Protein AF-A0A0S8EMI9-F1 (afdb_monomer)

pLDDT: mean 93.93, std 3.17, range [84.69, 98.25]

Radius of gyration: 12.86 Å; Cα contacts (8 Å, |Δi|>4): 250; chains: 1; bounding box: 31×29×34 Å

Structure (mmCIF, N/CA/C/O backbone):
data_AF-A0A0S8EMI9-F1
#
_entry.id   AF-A0A0S8EMI9-F1
#
loop_
_atom_site.group_PDB
_atom_site.id
_atom_site.type_symbol
_atom_site.label_atom_id
_atom_site.label_alt_id
_atom_site.label_comp_id
_atom_site.label_asym_id
_atom_site.label_entity_id
_atom_site.label_seq_id
_atom_site.pdbx_PDB_ins_code
_atom_site.Cartn_x
_atom_site.Cartn_y
_atom_site.Cartn_z
_atom_site.occupancy
_atom_site.B_iso_or_equiv
_atom_site.auth_seq_id
_atom_site.auth_comp_id
_atom_site.auth_asym_id
_atom_site.auth_atom_id
_atom_site.pdbx_PDB_model_num
ATOM 1 N N . MET A 1 1 ? -4.219 -14.393 0.133 1.00 86.75 1 MET A N 1
ATOM 2 C CA . MET A 1 1 ? -3.971 -14.227 1.590 1.00 86.75 1 MET A CA 1
ATOM 3 C C . MET A 1 1 ? -4.797 -13.058 2.119 1.00 86.75 1 MET A C 1
ATOM 5 O O . MET A 1 1 ? -5.074 -12.161 1.331 1.00 86.75 1 MET A O 1
ATOM 9 N N . GLN A 1 2 ? -5.206 -13.070 3.396 1.00 92.19 2 GLN A N 1
ATOM 10 C CA . GLN A 1 2 ? -5.965 -11.978 4.027 1.00 92.19 2 GLN A CA 1
ATOM 11 C C . GLN A 1 2 ? -5.365 -11.581 5.387 1.00 92.19 2 GLN A C 1
ATOM 13 O O . GLN A 1 2 ? -5.157 -12.433 6.253 1.00 92.19 2 GLN A O 1
ATOM 18 N N . LEU A 1 3 ? -5.116 -10.286 5.562 1.00 93.06 3 LEU A N 1
ATOM 19 C CA . LEU A 1 3 ? -4.660 -9.635 6.786 1.00 93.06 3 LEU A CA 1
ATOM 20 C C . LEU A 1 3 ? -5.810 -8.803 7.371 1.00 93.06 3 LEU A C 1
ATOM 22 O O . LEU A 1 3 ? -6.534 -8.124 6.652 1.00 93.06 3 LEU A O 1
ATOM 26 N N . THR A 1 4 ? -5.948 -8.837 8.681 1.00 93.75 4 THR A N 1
ATOM 27 C CA . THR A 1 4 ? -6.956 -8.160 9.497 1.00 93.75 4 THR A CA 1
ATOM 28 C C . THR A 1 4 ? -6.283 -7.704 10.790 1.00 93.75 4 THR A C 1
ATOM 30 O O . THR A 1 4 ? -5.128 -8.052 11.061 1.00 93.75 4 THR A O 1
ATOM 33 N N . ARG A 1 5 ? -7.012 -6.974 11.635 1.00 90.25 5 ARG A N 1
ATOM 34 C CA . ARG A 1 5 ? -6.527 -6.560 12.959 1.00 90.25 5 ARG A CA 1
ATOM 35 C C . ARG A 1 5 ? -6.056 -7.735 13.831 1.00 90.25 5 ARG A C 1
ATOM 37 O O . ARG A 1 5 ? -5.070 -7.593 14.549 1.00 90.25 5 ARG A O 1
ATOM 44 N N . ASP A 1 6 ? -6.720 -8.885 13.738 1.00 92.56 6 ASP A N 1
ATOM 45 C CA . ASP A 1 6 ? -6.480 -10.041 14.614 1.00 92.56 6 ASP A CA 1
ATOM 46 C C . ASP A 1 6 ? -5.308 -10.927 14.166 1.00 92.56 6 ASP A C 1
ATOM 48 O O . ASP A 1 6 ? -4.873 -11.811 14.907 1.00 92.56 6 ASP A O 1
ATOM 52 N N . ASN A 1 7 ? -4.787 -10.717 12.952 1.00 93.75 7 ASN A N 1
ATOM 53 C CA . ASN A 1 7 ? -3.705 -11.529 12.396 1.00 93.75 7 ASN A CA 1
ATOM 54 C C . ASN A 1 7 ? -2.548 -10.709 11.799 1.00 93.75 7 ASN A C 1
ATOM 56 O O . ASN A 1 7 ? -1.851 -11.178 10.896 1.00 93.75 7 ASN A O 1
ATOM 60 N N . LEU A 1 8 ? -2.297 -9.512 12.339 1.00 91.62 8 LEU A N 1
ATOM 61 C CA . LEU A 1 8 ? -1.205 -8.625 11.913 1.00 91.62 8 LEU A CA 1
ATOM 62 C C . LEU A 1 8 ? 0.188 -9.277 11.949 1.00 91.62 8 LEU A C 1
ATOM 64 O O . LEU A 1 8 ? 1.079 -8.845 11.224 1.00 91.62 8 LEU A O 1
ATOM 68 N N . GLN A 1 9 ? 0.388 -10.345 12.724 1.00 93.00 9 GLN A N 1
ATOM 69 C CA . GLN A 1 9 ? 1.615 -11.146 12.705 1.00 93.00 9 GLN A CA 1
ATOM 70 C C . GLN A 1 9 ? 1.924 -11.789 11.340 1.00 93.00 9 GLN A C 1
ATOM 72 O O . GLN A 1 9 ? 3.048 -12.232 11.130 1.00 93.00 9 GLN A O 1
ATOM 77 N N . LEU A 1 10 ? 0.953 -11.853 10.420 1.00 93.31 10 LEU A N 1
ATOM 78 C CA . LEU A 1 10 ? 1.142 -12.332 9.046 1.00 93.31 10 LEU A CA 1
ATOM 79 C C . LEU A 1 10 ? 1.623 -11.231 8.088 1.00 93.31 10 LEU A C 1
ATOM 81 O O . LEU A 1 10 ? 1.896 -11.515 6.926 1.00 93.31 10 LEU A O 1
ATOM 85 N N . LEU A 1 11 ? 1.760 -9.986 8.559 1.00 91.62 11 LEU A N 1
ATOM 86 C CA . LEU A 1 11 ? 2.247 -8.869 7.750 1.00 91.62 11 LEU A CA 1
ATOM 87 C C . LEU A 1 11 ? 3.597 -9.159 7.066 1.00 91.62 11 LEU A C 1
ATOM 89 O O . LEU A 1 11 ? 3.696 -8.843 5.886 1.00 91.62 11 LEU A O 1
ATOM 93 N N . PRO A 1 12 ? 4.597 -9.806 7.704 1.00 93.12 12 PRO A N 1
ATOM 94 C CA . PRO A 1 12 ? 5.844 -10.149 7.019 1.00 93.12 12 PRO A CA 1
ATOM 95 C C . PRO A 1 12 ? 5.631 -11.033 5.784 1.00 93.12 12 PRO A C 1
ATOM 97 O O . PRO A 1 12 ? 6.228 -10.775 4.752 1.00 93.12 12 PRO A O 1
ATOM 100 N N . GLN A 1 13 ? 4.706 -11.997 5.843 1.00 93.50 13 GLN A N 1
ATOM 101 C CA . GLN A 1 13 ? 4.389 -12.856 4.694 1.00 93.50 13 GLN A CA 1
ATOM 102 C C . GLN A 1 13 ? 3.731 -12.056 3.564 1.00 93.50 13 GLN A C 1
ATOM 104 O O . GLN A 1 13 ? 3.955 -12.336 2.394 1.00 93.50 13 GLN A O 1
ATOM 109 N N . LEU A 1 14 ? 2.916 -11.049 3.904 1.00 92.88 14 LEU A N 1
ATOM 110 C CA . LEU A 1 14 ? 2.351 -10.123 2.919 1.00 92.88 14 LEU A CA 1
ATOM 111 C C . LEU A 1 14 ? 3.435 -9.283 2.261 1.00 92.88 14 LEU A C 1
ATOM 113 O O . LEU A 1 14 ? 3.381 -9.084 1.053 1.00 92.88 14 LEU A O 1
ATOM 117 N N . LEU A 1 15 ? 4.392 -8.800 3.053 1.00 93.12 15 LEU A N 1
ATOM 118 C CA . LEU A 1 15 ? 5.521 -8.029 2.555 1.00 93.12 15 LEU A CA 1
ATOM 119 C C . LEU A 1 15 ? 6.378 -8.860 1.612 1.00 93.12 15 LEU A C 1
ATOM 121 O O . LEU A 1 15 ? 6.650 -8.380 0.524 1.00 93.12 15 LEU A O 1
ATOM 125 N N . ASP A 1 16 ? 6.709 -10.102 1.962 1.00 93.62 16 ASP A N 1
ATOM 126 C CA . ASP A 1 16 ? 7.518 -10.987 1.114 1.00 93.62 16 ASP A CA 1
ATOM 127 C C . ASP A 1 16 ? 6.919 -11.178 -0.298 1.00 93.62 16 ASP A C 1
ATOM 129 O O . ASP A 1 16 ? 7.652 -11.356 -1.267 1.00 93.62 16 ASP A O 1
ATOM 133 N N . GLU A 1 17 ? 5.591 -11.105 -0.436 1.00 93.62 17 GLU A N 1
ATOM 134 C CA . GLU A 1 17 ? 4.887 -11.246 -1.721 1.00 93.62 17 GLU A CA 1
ATOM 135 C C . GLU A 1 17 ? 4.895 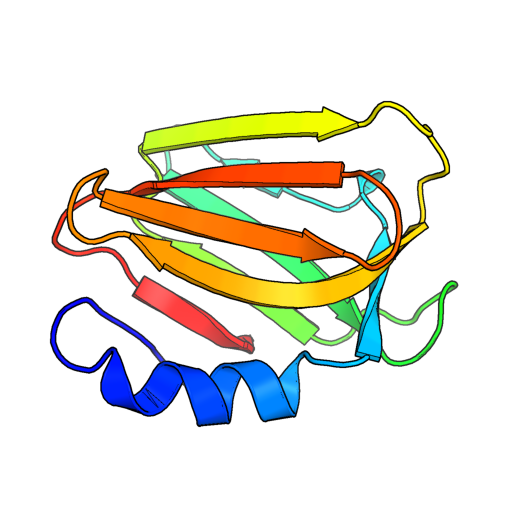-9.957 -2.568 1.00 93.62 17 GLU A C 1
ATOM 137 O O . GLU A 1 17 ? 4.846 -10.014 -3.802 1.00 93.62 17 GLU A O 1
ATOM 142 N N . ILE A 1 18 ? 4.926 -8.785 -1.921 1.00 94.38 18 ILE A N 1
ATOM 143 C CA . ILE A 1 18 ? 4.769 -7.477 -2.588 1.00 94.38 18 ILE A CA 1
ATOM 144 C C . ILE A 1 18 ? 6.042 -6.629 -2.607 1.00 94.38 18 ILE A C 1
ATOM 146 O O . ILE A 1 18 ? 6.082 -5.632 -3.326 1.00 94.38 18 ILE A O 1
ATOM 150 N N . HIS A 1 19 ? 7.054 -6.992 -1.820 1.00 93.88 19 HIS A N 1
ATOM 151 C CA . HIS A 1 19 ? 8.350 -6.322 -1.763 1.00 93.88 19 HIS A CA 1
ATOM 152 C C . HIS A 1 19 ? 9.034 -6.366 -3.135 1.00 93.88 19 HIS A C 1
ATOM 154 O O . HIS A 1 19 ? 8.876 -7.329 -3.887 1.00 93.88 19 HIS A O 1
ATOM 160 N N . ASP A 1 20 ? 9.729 -5.288 -3.497 1.00 94.31 20 ASP A N 1
ATOM 161 C CA . ASP A 1 20 ? 10.408 -5.111 -4.788 1.00 94.31 20 ASP A CA 1
ATOM 162 C C . ASP A 1 20 ? 9.492 -5.196 -6.032 1.00 94.31 20 ASP A C 1
ATOM 164 O O . ASP A 1 20 ? 9.959 -5.296 -7.173 1.00 94.31 20 ASP A O 1
ATOM 168 N N . ARG A 1 21 ? 8.166 -5.123 -5.849 1.00 96.00 21 ARG A N 1
ATOM 169 C CA . ARG A 1 21 ? 7.199 -5.061 -6.954 1.00 96.00 21 ARG A CA 1
ATOM 170 C C . ARG A 1 21 ? 6.882 -3.622 -7.341 1.00 96.00 21 ARG A C 1
ATOM 172 O O . ARG A 1 21 ? 6.884 -2.708 -6.521 1.00 96.00 21 ARG A O 1
ATOM 179 N N . TYR A 1 22 ? 6.542 -3.417 -8.607 1.00 96.56 22 TYR A N 1
ATOM 180 C CA . TYR A 1 22 ? 6.254 -2.104 -9.171 1.00 96.56 22 TYR A CA 1
ATOM 181 C C . TYR A 1 22 ? 4.760 -1.844 -9.325 1.00 96.56 22 TYR A C 1
ATOM 183 O O . TYR A 1 22 ? 4.008 -2.741 -9.704 1.00 96.56 22 TYR A O 1
ATOM 191 N N . PHE A 1 23 ? 4.349 -0.588 -9.149 1.00 96.38 23 PHE A N 1
ATOM 192 C CA . PHE A 1 23 ? 2.998 -0.120 -9.467 1.00 96.38 23 PHE A CA 1
ATOM 193 C C . PHE A 1 23 ? 3.002 1.196 -10.254 1.00 96.38 23 PHE A C 1
ATOM 195 O O . PHE A 1 23 ? 3.934 1.999 -10.169 1.00 96.38 23 PHE A O 1
ATOM 202 N N . ASP A 1 24 ? 1.923 1.427 -11.006 1.00 95.69 24 ASP A N 1
ATOM 203 C CA . ASP A 1 24 ? 1.601 2.715 -11.633 1.00 95.69 24 ASP A CA 1
ATOM 204 C C . ASP A 1 24 ? 0.597 3.453 -10.747 1.00 95.69 24 ASP A C 1
ATOM 206 O O . ASP A 1 24 ? -0.542 3.008 -10.585 1.00 95.69 24 ASP A O 1
ATOM 210 N N . LEU A 1 25 ? 1.003 4.597 -10.198 1.00 95.31 25 LEU A N 1
ATOM 211 C CA . LEU A 1 25 ? 0.168 5.421 -9.327 1.00 95.31 25 LEU A CA 1
ATOM 212 C C . LEU A 1 25 ? -1.149 5.832 -10.006 1.00 95.31 25 LEU A C 1
ATOM 214 O O . LEU A 1 25 ? -2.170 5.951 -9.338 1.00 95.31 25 LEU A O 1
ATOM 218 N N . GLN A 1 26 ? -1.168 5.979 -11.337 1.00 95.00 26 GLN A N 1
ATOM 219 C CA . GLN A 1 26 ? -2.390 6.319 -12.079 1.00 95.00 26 GLN A CA 1
ATOM 220 C C . GLN A 1 26 ? -3.410 5.176 -12.140 1.00 95.00 26 GLN A C 1
ATOM 222 O O . GLN A 1 26 ? -4.558 5.401 -12.516 1.00 95.00 26 GLN A O 1
ATOM 227 N N . ARG A 1 27 ? -3.001 3.948 -11.807 1.00 95.69 27 ARG A N 1
ATOM 228 C CA . ARG A 1 27 ? -3.881 2.773 -11.755 1.00 95.69 27 ARG A CA 1
ATOM 229 C C . ARG A 1 27 ? -4.385 2.471 -10.350 1.00 95.69 27 ARG A C 1
ATOM 231 O O . ARG A 1 27 ? -5.169 1.537 -10.194 1.00 95.69 27 ARG A O 1
ATOM 238 N N . VAL A 1 28 ? -3.948 3.233 -9.349 1.00 96.56 28 VAL A N 1
ATOM 239 C CA . VAL A 1 28 ? -4.478 3.136 -7.991 1.00 96.56 28 VAL A CA 1
ATOM 240 C C . VAL A 1 28 ? -5.928 3.592 -7.999 1.00 96.56 28 VAL A C 1
ATOM 242 O O . VAL A 1 28 ? -6.263 4.638 -8.552 1.00 96.56 28 VAL A O 1
ATOM 245 N N . GLN A 1 29 ? -6.793 2.789 -7.395 1.00 97.62 29 GLN A N 1
ATOM 246 C CA . GLN A 1 29 ? -8.225 3.052 -7.340 1.00 97.62 29 GLN A CA 1
ATOM 247 C C . GLN A 1 29 ? -8.658 3.195 -5.890 1.00 97.62 29 GLN A C 1
ATOM 249 O O . GLN A 1 29 ? -8.287 2.382 -5.045 1.00 97.62 29 GLN A O 1
ATOM 254 N N . TYR A 1 30 ? -9.471 4.212 -5.618 1.00 98.00 30 TYR A N 1
ATOM 255 C CA . TYR A 1 30 ? -10.136 4.386 -4.337 1.00 98.00 30 TYR A CA 1
ATOM 256 C C . TYR A 1 30 ? -11.626 4.622 -4.567 1.00 98.00 30 TYR A C 1
ATOM 258 O O . TYR A 1 30 ? -12.017 5.637 -5.141 1.00 98.00 30 TYR A O 1
ATOM 266 N N . ASP A 1 31 ? -12.439 3.671 -4.122 1.00 97.69 31 ASP A N 1
ATOM 267 C CA . ASP A 1 31 ? -13.888 3.791 -4.052 1.00 97.69 31 ASP A CA 1
ATOM 268 C C . ASP A 1 31 ? -14.275 4.132 -2.612 1.00 97.69 31 ASP A C 1
ATOM 270 O O . ASP A 1 31 ? -14.214 3.292 -1.710 1.00 97.69 31 ASP A O 1
ATOM 274 N N . ARG A 1 32 ? -14.650 5.395 -2.401 1.00 95.44 32 ARG A N 1
ATOM 275 C CA . ARG A 1 32 ? -15.032 5.907 -1.084 1.00 95.44 32 ARG A CA 1
ATOM 276 C C . ARG A 1 32 ? -16.362 5.334 -0.601 1.00 95.44 32 ARG A C 1
ATOM 278 O O . ARG A 1 32 ? -16.518 5.136 0.599 1.00 95.44 32 ARG A O 1
ATOM 285 N N . GLU A 1 33 ? -17.314 5.093 -1.498 1.00 96.50 33 GLU A N 1
ATOM 286 C CA . GLU A 1 33 ? -18.636 4.587 -1.115 1.00 96.50 33 GLU A CA 1
ATOM 287 C C . GLU A 1 33 ? -18.551 3.117 -0.702 1.00 96.50 33 GLU A C 1
ATOM 289 O O . GLU A 1 33 ? -19.138 2.722 0.305 1.00 96.50 33 GLU A O 1
ATOM 294 N N . ALA A 1 34 ? -17.752 2.327 -1.424 1.00 96.88 34 ALA A N 1
ATOM 295 C CA . ALA A 1 34 ? -17.470 0.938 -1.068 1.00 96.88 34 ALA A CA 1
ATOM 296 C C . ALA A 1 34 ? -16.414 0.789 0.046 1.00 96.88 34 ALA A C 1
ATOM 298 O O . ALA A 1 34 ? -16.228 -0.309 0.574 1.00 96.88 34 ALA A O 1
ATOM 299 N N . GLY A 1 35 ? -15.689 1.860 0.385 1.00 97.44 35 GLY A N 1
ATOM 300 C CA . GLY A 1 35 ? -14.568 1.824 1.326 1.00 97.44 35 GLY A CA 1
ATOM 301 C C . GLY A 1 35 ? -13.444 0.896 0.860 1.00 97.44 35 GLY A C 1
ATOM 302 O O . GLY A 1 35 ? -12.876 0.157 1.669 1.00 97.44 35 GLY A O 1
ATOM 303 N N . GLN A 1 36 ? -13.153 0.883 -0.443 1.00 98.12 36 GLN A N 1
ATOM 304 C CA . GLN A 1 36 ? -12.195 -0.032 -1.060 1.00 98.12 36 GLN A CA 1
ATOM 305 C C . GLN A 1 36 ? -11.067 0.734 -1.748 1.00 98.12 36 GLN A C 1
ATOM 307 O O . GLN A 1 36 ? -11.297 1.568 -2.620 1.00 98.12 36 GLN A O 1
ATOM 312 N N . TRP A 1 37 ? -9.830 0.387 -1.413 1.00 98.25 37 TRP A N 1
ATOM 313 C CA . TRP A 1 37 ? -8.629 0.853 -2.092 1.00 98.25 37 TRP A CA 1
ATOM 314 C C . TRP A 1 37 ? -7.929 -0.315 -2.784 1.00 98.25 37 TRP A C 1
ATOM 316 O O . TRP A 1 37 ? -7.819 -1.399 -2.211 1.00 98.25 37 TRP A O 1
ATOM 326 N N . ARG A 1 38 ? -7.465 -0.115 -4.018 1.00 98.25 38 ARG A N 1
ATOM 327 C CA . ARG A 1 38 ? -6.803 -1.138 -4.835 1.00 98.25 38 ARG A CA 1
ATOM 328 C C . ARG A 1 38 ? -5.519 -0.591 -5.449 1.00 98.25 38 ARG A C 1
ATOM 330 O O . ARG A 1 38 ? -5.544 0.425 -6.143 1.00 98.25 38 ARG A O 1
ATOM 337 N N . LEU A 1 39 ? -4.431 -1.332 -5.264 1.00 97.56 39 LEU A N 1
ATOM 338 C CA . LEU A 1 39 ? -3.109 -1.082 -5.834 1.00 97.56 39 LEU A CA 1
ATOM 339 C C . LEU A 1 39 ? -2.685 -2.260 -6.709 1.00 97.56 39 LEU A C 1
ATOM 341 O O . LEU A 1 39 ? -2.208 -3.263 -6.176 1.00 97.56 39 LEU A O 1
ATOM 3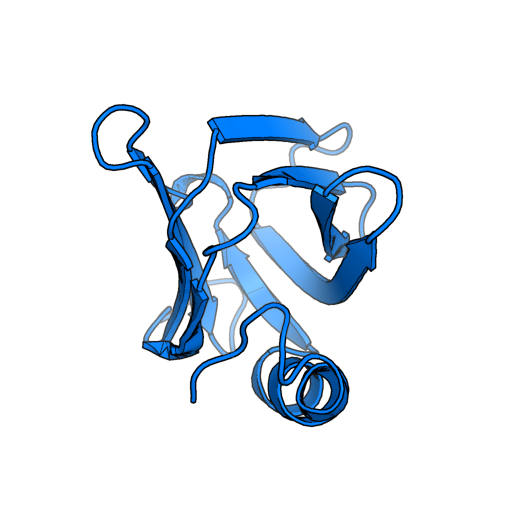45 N N . PRO A 1 40 ? -2.843 -2.156 -8.035 1.00 97.81 40 PRO A N 1
ATOM 346 C CA . PRO A 1 40 ? -2.272 -3.124 -8.960 1.00 97.81 40 PRO A CA 1
ATOM 347 C C . PRO A 1 40 ? -0.741 -3.062 -8.943 1.00 97.81 40 P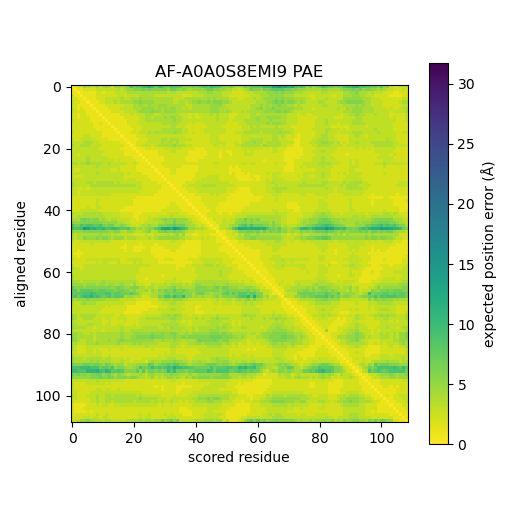RO A C 1
ATOM 349 O O . PRO A 1 40 ? -0.180 -1.968 -9.009 1.00 97.81 40 PRO A O 1
ATOM 352 N N . PHE A 1 41 ? -0.074 -4.214 -8.917 1.00 97.06 41 PHE A N 1
ATOM 353 C CA . PHE A 1 41 ? 1.385 -4.316 -8.947 1.00 97.06 41 PHE A CA 1
ATOM 354 C C . PHE A 1 41 ? 1.873 -5.491 -9.807 1.00 97.06 41 PHE A C 1
ATOM 356 O O . PHE A 1 41 ? 1.098 -6.369 -10.190 1.00 97.06 41 PHE A O 1
ATOM 363 N N . GLY A 1 42 ? 3.166 -5.494 -10.132 1.00 97.00 42 GLY A N 1
ATOM 364 C CA . GLY A 1 42 ? 3.821 -6.585 -10.852 1.00 97.00 42 GLY A CA 1
ATOM 365 C C . GLY A 1 42 ? 5.343 -6.457 -10.889 1.00 97.00 42 GLY A C 1
ATOM 366 O O . GLY A 1 42 ? 5.932 -5.571 -10.276 1.00 97.00 42 GLY A O 1
ATOM 367 N N . ASP A 1 43 ? 5.983 -7.340 -11.644 1.00 95.62 43 ASP A N 1
ATOM 368 C CA . ASP A 1 43 ? 7.436 -7.570 -11.577 1.00 95.62 43 ASP A CA 1
ATOM 369 C C . ASP A 1 43 ? 8.257 -6.551 -12.373 1.00 95.62 43 ASP A C 1
ATOM 371 O O . ASP A 1 43 ? 9.479 -6.484 -12.273 1.00 95.62 43 ASP A O 1
ATOM 375 N N . SER A 1 44 ? 7.583 -5.750 -13.195 1.00 94.81 44 SER A N 1
ATOM 376 C CA . SER A 1 44 ? 8.195 -4.787 -14.101 1.00 94.81 44 SER A CA 1
ATOM 377 C C . SER A 1 44 ? 7.561 -3.420 -13.930 1.00 94.81 44 SER A C 1
ATOM 379 O O . SER A 1 44 ? 6.338 -3.284 -13.850 1.00 94.81 44 SER A O 1
ATOM 381 N N . LYS A 1 45 ? 8.396 -2.379 -14.006 1.00 90.88 45 LYS A N 1
ATOM 382 C CA . LYS A 1 45 ? 7.973 -0.974 -14.013 1.00 90.88 45 LYS A CA 1
ATOM 383 C C . LYS A 1 45 ? 6.869 -0.684 -15.035 1.00 90.88 45 LYS A C 1
ATOM 385 O O . LYS A 1 45 ? 6.029 0.171 -14.782 1.00 90.88 45 LYS A O 1
ATOM 390 N N . TYR A 1 46 ? 6.849 -1.393 -16.165 1.00 89.94 46 TYR A N 1
ATOM 391 C CA . TYR A 1 46 ? 5.899 -1.172 -17.264 1.00 89.94 46 TYR A CA 1
ATOM 392 C C . TYR A 1 46 ? 4.748 -2.192 -17.308 1.00 89.94 46 TYR A C 1
ATOM 394 O O . TYR A 1 46 ? 3.935 -2.159 -18.233 1.00 89.94 46 TYR A O 1
ATOM 402 N N . GLY A 1 47 ? 4.662 -3.075 -16.310 1.00 88.12 47 GLY A N 1
ATOM 403 C CA . GLY A 1 47 ? 3.684 -4.156 -16.242 1.00 88.12 47 GLY A CA 1
ATOM 404 C C . GLY A 1 47 ? 4.117 -5.442 -16.969 1.00 88.12 47 GLY A C 1
ATOM 405 O O . GLY A 1 47 ? 5.246 -5.520 -17.465 1.00 88.12 47 GLY A O 1
ATOM 406 N N . PRO A 1 48 ? 3.228 -6.451 -17.040 1.00 92.25 48 PRO A N 1
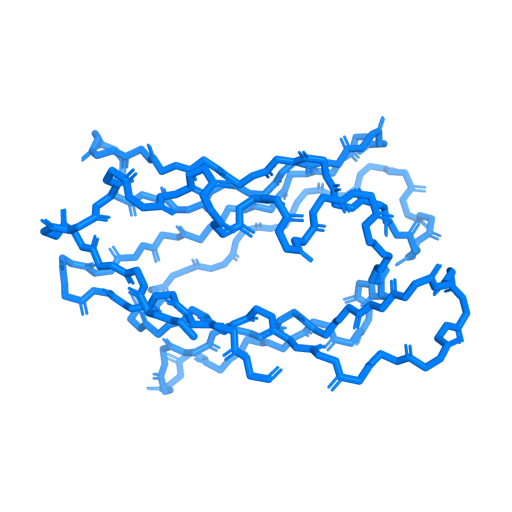ATOM 407 C CA . PRO A 1 48 ? 1.830 -6.410 -16.596 1.00 92.25 48 PRO A CA 1
ATOM 408 C C . PRO A 1 48 ? 1.687 -6.305 -15.066 1.00 92.25 48 PRO A C 1
ATOM 410 O O . PRO A 1 48 ? 2.581 -6.697 -14.324 1.00 92.25 48 PRO A O 1
ATOM 413 N N . TYR A 1 49 ? 0.577 -5.721 -14.602 1.00 94.44 49 TYR A N 1
ATOM 414 C CA . TYR A 1 49 ? 0.231 -5.651 -13.174 1.00 94.44 49 TYR A CA 1
ATOM 415 C C . TYR A 1 49 ? -0.878 -6.662 -12.895 1.00 94.44 49 TYR A C 1
ATOM 417 O O . TYR A 1 49 ? -2.062 -6.325 -12.938 1.00 94.44 49 TYR A O 1
ATOM 425 N N . GLU A 1 50 ? -0.477 -7.920 -12.759 1.00 93.88 50 GLU A N 1
ATOM 426 C CA . GLU A 1 50 ? -1.383 -9.075 -12.710 1.00 93.88 50 GLU A CA 1
ATOM 427 C C . GLU A 1 50 ? -1.957 -9.313 -11.312 1.00 93.88 50 GLU A C 1
ATOM 429 O O . GLU A 1 50 ? -2.975 -9.985 -11.179 1.00 93.88 50 GLU A O 1
ATOM 434 N N . HIS A 1 51 ? -1.345 -8.704 -10.297 1.00 96.69 51 HIS A N 1
ATOM 435 C CA . HIS A 1 51 ? -1.747 -8.804 -8.903 1.00 96.69 51 HIS A CA 1
ATOM 436 C C . HIS A 1 51 ? -2.204 -7.452 -8.368 1.00 96.69 51 HIS A C 1
ATOM 438 O O . HIS A 1 51 ? -1.897 -6.398 -8.936 1.00 96.69 51 HIS A O 1
ATOM 444 N N . ALA A 1 52 ? -2.924 -7.458 -7.253 1.00 97.19 52 ALA A N 1
ATOM 445 C CA . ALA A 1 52 ? -3.225 -6.243 -6.523 1.00 97.19 52 ALA A CA 1
ATOM 446 C C . ALA A 1 52 ? -3.282 -6.438 -5.012 1.00 97.19 52 ALA A C 1
ATOM 448 O O . ALA A 1 52 ? -3.814 -7.423 -4.501 1.00 97.19 52 ALA A O 1
ATOM 449 N N . VAL A 1 53 ? -2.821 -5.415 -4.296 1.00 97.00 53 VAL A N 1
ATOM 450 C CA . VAL A 1 53 ? -3.166 -5.229 -2.889 1.00 97.00 53 VAL A CA 1
ATOM 451 C C . VAL A 1 53 ? -4.526 -4.550 -2.843 1.00 97.00 53 VAL A C 1
ATOM 453 O O . VAL A 1 53 ? -4.716 -3.480 -3.425 1.00 97.00 53 VAL A O 1
ATOM 456 N N . VAL A 1 54 ? -5.475 -5.159 -2.144 1.00 97.56 54 VAL A N 1
ATOM 457 C CA . VAL A 1 54 ? -6.795 -4.578 -1.898 1.00 97.56 54 VAL A CA 1
ATOM 458 C C . VAL A 1 54 ? -6.970 -4.350 -0.414 1.00 97.56 54 VAL A C 1
ATOM 460 O O . VAL A 1 54 ? -6.809 -5.276 0.374 1.00 97.56 54 VAL A O 1
ATOM 463 N N . VAL A 1 55 ? -7.336 -3.130 -0.039 1.00 97.50 55 VAL A N 1
ATOM 464 C CA . VAL A 1 55 ? -7.696 -2.764 1.329 1.00 97.50 55 VAL A CA 1
ATOM 465 C C . VAL A 1 55 ? -9.180 -2.424 1.353 1.00 97.50 55 VAL A C 1
ATOM 467 O O . VAL A 1 55 ? -9.630 -1.529 0.643 1.00 97.50 55 VAL A O 1
ATOM 470 N N . ARG A 1 56 ? -9.948 -3.154 2.157 1.00 98.00 56 ARG A N 1
ATOM 471 C CA . ARG A 1 56 ? -11.374 -2.922 2.415 1.00 98.00 56 ARG A CA 1
ATOM 472 C C . ARG A 1 56 ? -11.554 -2.318 3.797 1.00 98.00 56 ARG A C 1
ATOM 474 O O . ARG A 1 56 ? -10.764 -2.597 4.696 1.00 98.00 56 ARG A O 1
ATOM 481 N N . GLY A 1 57 ? -12.599 -1.514 3.960 1.00 97.19 57 GLY A N 1
ATOM 482 C CA . GLY A 1 57 ? -12.803 -0.725 5.172 1.00 97.19 57 GLY A CA 1
ATOM 483 C C . GLY A 1 57 ? -11.903 0.512 5.215 1.00 97.19 57 GLY A C 1
ATOM 484 O O . GLY A 1 57 ? -11.494 0.928 6.292 1.00 97.19 57 GLY A O 1
ATOM 485 N N . VAL A 1 58 ? -11.565 1.100 4.064 1.00 97.75 58 VAL A N 1
ATOM 486 C CA . VAL A 1 58 ? -10.848 2.382 3.985 1.00 97.75 58 VAL A CA 1
ATOM 487 C C . VAL A 1 58 ? -11.840 3.528 4.174 1.00 97.75 58 VAL A C 1
ATOM 489 O O . VAL A 1 58 ? -12.877 3.570 3.518 1.00 97.75 58 VAL A O 1
ATOM 492 N N . ARG A 1 59 ? -11.526 4.450 5.085 1.00 97.25 59 ARG A N 1
ATOM 493 C CA . ARG A 1 59 ? -12.304 5.668 5.361 1.00 97.25 59 ARG A CA 1
ATOM 494 C C . ARG A 1 59 ? -11.798 6.856 4.552 1.00 97.25 59 ARG A C 1
ATOM 496 O O . ARG A 1 59 ? -12.592 7.616 4.002 1.00 97.25 59 ARG A O 1
ATOM 503 N N . GLU A 1 60 ? -10.480 7.021 4.515 1.00 97.12 60 GLU A N 1
ATOM 504 C CA . GLU A 1 60 ? -9.803 8.131 3.849 1.00 97.12 60 GLU A CA 1
ATOM 505 C C . GLU A 1 60 ? -8.508 7.638 3.195 1.00 97.12 60 GLU A C 1
ATOM 507 O O . GLU A 1 60 ? -7.818 6.762 3.725 1.00 97.12 60 GLU A O 1
ATOM 512 N N . TYR A 1 61 ? -8.182 8.221 2.042 1.00 96.62 61 TYR A N 1
ATOM 513 C CA . TYR A 1 61 ? -6.953 7.964 1.295 1.00 96.62 61 TYR A CA 1
ATOM 514 C C . TYR A 1 61 ? -6.156 9.258 1.180 1.00 96.62 61 TYR A C 1
ATOM 516 O O . TYR A 1 61 ? -6.629 10.248 0.622 1.00 96.62 61 TYR A O 1
ATOM 524 N N . HIS A 1 62 ? -4.923 9.222 1.675 1.00 96.44 62 HIS A N 1
ATOM 525 C CA . HIS A 1 62 ? -3.989 10.335 1.631 1.00 96.44 62 HIS A CA 1
ATOM 526 C C . HIS A 1 62 ? -2.801 9.965 0.750 1.00 96.44 62 HIS A C 1
ATOM 528 O O . HIS A 1 62 ? -2.144 8.943 0.965 1.00 96.44 62 HIS A O 1
ATOM 534 N N . LEU A 1 63 ? -2.520 10.821 -0.230 1.00 94.88 63 LEU A N 1
ATOM 535 C CA . LEU A 1 63 ? -1.396 10.693 -1.147 1.00 94.88 63 LEU A CA 1
ATOM 536 C C . LEU A 1 63 ? -0.529 11.946 -1.074 1.00 94.88 63 LEU A C 1
ATOM 538 O O . LEU A 1 63 ? -0.999 13.055 -1.327 1.00 94.88 63 LEU A O 1
ATOM 542 N N . GLN A 1 64 ? 0.753 11.748 -0.806 1.00 93.25 64 GLN A N 1
ATOM 543 C CA . GLN A 1 64 ? 1.776 12.774 -0.902 1.00 93.25 64 GLN A CA 1
ATOM 544 C C . GLN A 1 64 ? 2.859 12.302 -1.869 1.00 93.25 64 GLN A C 1
ATOM 546 O O . GLN A 1 64 ? 3.649 11.429 -1.533 1.00 93.25 64 GLN A O 1
ATOM 551 N N . ASP A 1 65 ? 2.898 12.890 -3.062 1.00 91.81 65 ASP A N 1
ATOM 552 C CA . ASP A 1 65 ? 3.863 12.562 -4.114 1.00 91.81 65 ASP A CA 1
ATOM 553 C C . ASP A 1 65 ? 4.628 13.822 -4.536 1.00 91.81 65 ASP A C 1
ATOM 555 O O . ASP A 1 65 ? 4.111 14.675 -5.267 1.00 91.81 65 ASP A O 1
ATOM 559 N N . THR A 1 66 ? 5.852 13.970 -4.026 1.00 89.81 66 THR A N 1
ATOM 560 C CA . THR A 1 66 ? 6.709 15.122 -4.344 1.00 89.81 66 THR A CA 1
ATOM 561 C C . THR A 1 66 ? 7.438 14.947 -5.671 1.00 89.81 66 THR A C 1
ATOM 563 O O . THR A 1 66 ? 7.658 15.933 -6.371 1.00 89.81 66 THR A O 1
ATOM 566 N N . GLU A 1 67 ? 7.763 13.707 -6.039 1.00 89.69 67 GLU A N 1
ATOM 567 C CA . GLU A 1 67 ? 8.628 13.394 -7.179 1.00 89.69 67 GLU A CA 1
ATOM 568 C C . GLU A 1 67 ? 7.867 13.272 -8.505 1.00 89.69 67 GLU A C 1
ATOM 570 O O . GLU A 1 67 ? 8.431 13.542 -9.565 1.00 89.69 67 GLU A O 1
ATOM 575 N N . ARG A 1 68 ? 6.577 12.904 -8.477 1.00 88.62 68 ARG A N 1
ATOM 576 C CA . ARG A 1 68 ? 5.702 12.826 -9.666 1.00 88.62 68 ARG A CA 1
ATOM 577 C C . ARG A 1 68 ? 6.242 11.923 -10.778 1.00 88.62 68 ARG A C 1
ATOM 579 O O . ARG A 1 68 ? 6.042 12.186 -11.965 1.00 88.62 68 ARG A O 1
ATOM 586 N N . ILE A 1 69 ? 6.910 10.832 -10.403 1.00 88.62 69 ILE A N 1
ATOM 587 C CA . ILE A 1 69 ? 7.582 9.905 -11.331 1.00 88.62 69 ILE A CA 1
ATOM 588 C C .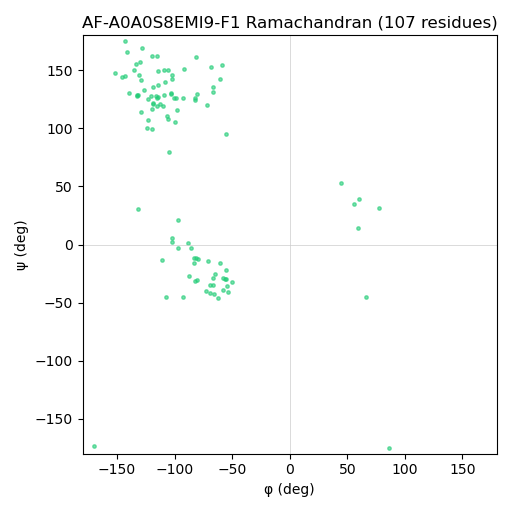 ILE A 1 69 ? 6.675 8.782 -11.854 1.00 88.62 69 ILE A C 1
ATOM 590 O O . ILE A 1 69 ? 7.130 7.954 -12.649 1.00 88.62 69 ILE A O 1
ATOM 594 N N . ARG A 1 70 ? 5.394 8.781 -11.443 1.00 91.94 70 ARG A N 1
ATOM 595 C CA . ARG A 1 70 ? 4.299 7.874 -11.847 1.00 91.94 70 ARG A CA 1
ATOM 596 C C . ARG A 1 70 ? 4.461 6.412 -11.424 1.00 91.94 70 ARG A C 1
ATOM 598 O O . ARG A 1 70 ? 3.493 5.818 -10.961 1.00 91.94 70 ARG A O 1
ATOM 605 N N . PHE A 1 71 ? 5.642 5.836 -11.599 1.00 94.62 71 PHE A N 1
ATOM 606 C CA . PHE A 1 71 ? 5.924 4.432 -11.330 1.00 94.62 71 PHE A CA 1
ATOM 607 C C . PHE A 1 71 ? 6.816 4.297 -10.103 1.00 94.62 71 PHE A C 1
ATOM 609 O O . PHE A 1 71 ? 7.886 4.908 -10.055 1.00 94.62 71 PHE A O 1
ATOM 616 N N . TYR A 1 72 ? 6.402 3.460 -9.161 1.00 95.19 72 TYR A N 1
ATOM 617 C CA . TYR A 1 72 ? 7.057 3.302 -7.864 1.00 95.19 72 TYR A CA 1
ATOM 618 C C . TYR A 1 72 ? 7.320 1.826 -7.572 1.00 95.19 72 TYR A C 1
ATOM 620 O O . TYR A 1 72 ? 6.662 0.955 -8.141 1.00 95.19 72 TYR A O 1
ATOM 628 N N . CYS A 1 73 ? 8.296 1.573 -6.703 1.00 94.69 73 CYS A N 1
ATOM 629 C CA . CYS A 1 73 ? 8.634 0.256 -6.170 1.00 94.69 73 CYS A CA 1
ATOM 630 C C . CYS A 1 73 ? 8.099 0.150 -4.740 1.00 94.69 73 CYS A C 1
ATOM 632 O O . CYS A 1 73 ? 8.330 1.057 -3.938 1.00 94.69 73 CYS A O 1
ATOM 634 N N . ILE A 1 74 ? 7.370 -0.917 -4.433 1.00 94.94 74 ILE A N 1
ATOM 635 C CA . ILE A 1 74 ? 6.851 -1.193 -3.096 1.00 94.94 74 ILE A CA 1
ATOM 636 C C . ILE A 1 74 ? 8.022 -1.610 -2.212 1.00 94.94 74 ILE A C 1
ATOM 638 O O . ILE A 1 74 ? 8.666 -2.621 -2.475 1.00 94.94 74 ILE A O 1
ATOM 642 N N . ASN A 1 75 ? 8.262 -0.849 -1.146 1.00 92.56 75 ASN A N 1
ATOM 643 C CA . ASN A 1 75 ? 9.317 -1.163 -0.189 1.00 92.56 75 ASN A CA 1
ATOM 644 C C . ASN A 1 75 ? 8.740 -1.677 1.133 1.00 92.56 75 ASN A C 1
ATOM 646 O O . ASN A 1 75 ? 9.211 -2.662 1.679 1.00 92.56 75 ASN A O 1
ATOM 650 N N . GLU A 1 76 ? 7.700 -1.046 1.677 1.00 92.06 76 GLU A N 1
ATOM 651 C CA . GLU A 1 76 ? 7.144 -1.500 2.952 1.00 92.06 76 GLU A CA 1
ATOM 652 C C . GLU A 1 76 ? 5.660 -1.171 3.083 1.00 92.06 76 GLU A C 1
ATOM 654 O O . GLU A 1 76 ? 5.185 -0.133 2.628 1.00 92.06 76 GLU A O 1
ATOM 659 N N . LEU A 1 77 ? 4.934 -2.040 3.777 1.00 92.12 77 LEU A N 1
ATOM 660 C CA . LEU A 1 77 ? 3.566 -1.829 4.229 1.00 92.12 77 LEU A CA 1
ATOM 661 C C . LEU A 1 77 ? 3.553 -1.925 5.755 1.00 92.12 77 LEU A C 1
ATOM 663 O O . LEU A 1 77 ? 3.854 -2.972 6.324 1.00 92.12 77 LEU A O 1
ATOM 667 N N . LYS A 1 78 ? 3.204 -0.832 6.426 1.00 92.50 78 LYS A N 1
ATOM 668 C CA . LYS A 1 78 ? 3.108 -0.748 7.886 1.00 92.50 78 LYS A CA 1
ATOM 669 C C . LYS A 1 78 ? 1.668 -0.635 8.325 1.00 92.50 78 LYS A C 1
ATOM 671 O O . LYS A 1 78 ? 0.848 -0.011 7.655 1.00 92.50 78 LYS A O 1
ATOM 676 N N . PHE A 1 79 ? 1.404 -1.161 9.514 1.00 92.00 79 PHE A N 1
ATOM 677 C CA . PHE A 1 79 ? 0.155 -0.933 10.215 1.00 92.00 79 PHE A CA 1
ATOM 678 C C . PHE A 1 79 ? 0.401 -0.156 11.508 1.00 92.00 79 PHE A C 1
ATOM 680 O O . PHE A 1 79 ? 1.207 -0.570 12.342 1.00 92.00 79 PHE A O 1
ATOM 687 N N . SER A 1 80 ? -0.301 0.961 11.687 1.00 90.56 80 SER A N 1
ATOM 688 C CA . SER A 1 80 ? -0.292 1.726 12.932 1.00 90.56 80 SER A CA 1
ATOM 689 C C . SER A 1 80 ? -1.606 1.504 13.671 1.00 90.56 80 SER A C 1
ATOM 691 O O . SER A 1 80 ? -2.645 2.025 13.275 1.00 90.56 80 SER A O 1
ATOM 693 N N . LEU A 1 81 ? -1.549 0.752 14.774 1.00 86.44 81 LEU A N 1
ATOM 694 C CA . LEU A 1 81 ? -2.700 0.542 15.662 1.00 86.44 81 LEU A CA 1
ATOM 695 C C . LEU A 1 81 ? -3.135 1.828 16.376 1.00 86.44 81 LEU A C 1
ATOM 697 O O . LEU A 1 81 ? -4.306 1.972 16.698 1.00 86.44 81 LEU A O 1
ATOM 701 N N . GLU A 1 82 ? -2.203 2.752 16.620 1.00 88.69 82 GLU A N 1
ATOM 702 C CA . GLU A 1 82 ? -2.484 4.033 17.278 1.00 88.69 82 GLU A CA 1
ATOM 703 C C . GLU A 1 82 ? -3.319 4.957 16.389 1.00 88.69 82 GLU A C 1
ATOM 705 O O . GLU A 1 82 ? -4.244 5.610 16.860 1.00 88.69 82 GLU A O 1
ATOM 710 N N . THR A 1 83 ? -3.000 4.998 15.094 1.00 90.38 83 THR A N 1
ATOM 711 C CA . THR A 1 83 ? -3.670 5.884 14.130 1.00 90.38 83 THR A CA 1
ATOM 712 C C . THR A 1 83 ? -4.701 5.168 13.261 1.00 90.38 83 THR A C 1
ATOM 714 O O . THR A 1 83 ? -5.278 5.802 12.383 1.00 90.38 83 THR A O 1
ATOM 717 N N . GLU A 1 84 ? -4.912 3.867 13.492 1.00 92.94 84 GLU A N 1
ATOM 718 C CA . GLU A 1 84 ? -5.738 2.969 12.673 1.00 92.94 84 GLU A CA 1
ATOM 719 C C . GLU A 1 84 ? -5.476 3.158 11.173 1.00 92.94 84 GLU A C 1
ATOM 721 O O . GLU A 1 84 ? -6.390 3.406 10.386 1.00 92.94 84 GLU A O 1
ATOM 726 N N . SER A 1 85 ? -4.201 3.084 10.778 1.00 94.75 85 SER A N 1
ATOM 727 C CA . SER A 1 85 ?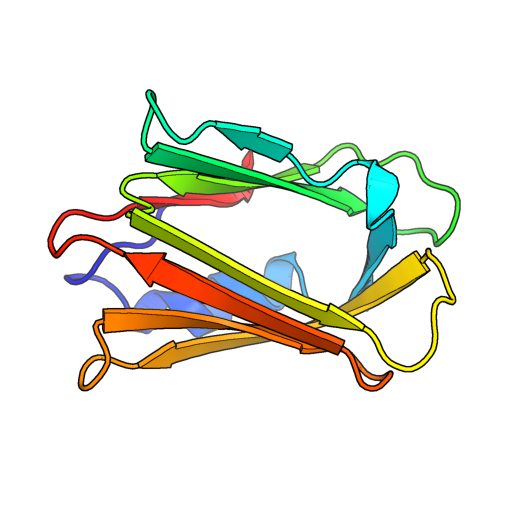 -3.791 3.362 9.402 1.00 94.75 85 SER A CA 1
ATOM 728 C C . SER A 1 85 ? -2.882 2.297 8.795 1.00 94.75 85 SER A C 1
ATOM 730 O O . SER A 1 85 ? -2.045 1.691 9.471 1.00 94.75 85 SER A O 1
ATOM 732 N N . VAL A 1 86 ? -3.049 2.098 7.487 1.00 94.25 86 VAL A N 1
ATOM 733 C CA . VAL A 1 86 ? -2.137 1.343 6.623 1.00 94.25 86 VAL A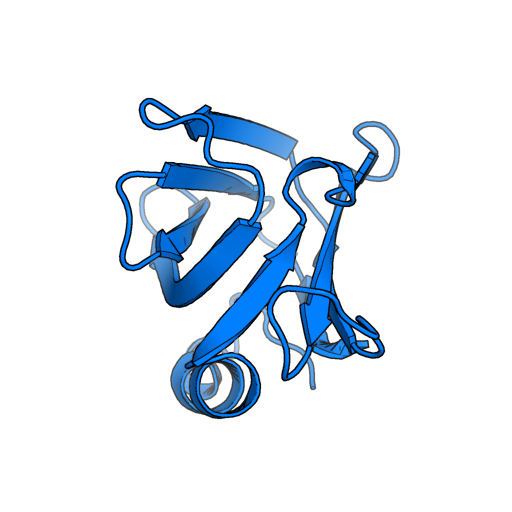 CA 1
ATOM 734 C C . VAL A 1 86 ? -1.247 2.350 5.901 1.00 94.25 86 VAL A C 1
ATOM 736 O O . VAL A 1 86 ? -1.747 3.271 5.255 1.00 94.25 86 VAL A O 1
ATOM 739 N N . ILE A 1 87 ? 0.068 2.185 6.006 1.00 94.56 87 ILE A N 1
ATOM 740 C CA . ILE A 1 87 ? 1.055 3.091 5.412 1.00 94.56 87 ILE A CA 1
ATOM 741 C C . ILE A 1 87 ? 1.897 2.300 4.419 1.00 94.56 87 ILE A C 1
ATOM 743 O O . ILE A 1 87 ? 2.561 1.344 4.807 1.00 94.56 87 ILE A O 1
ATOM 747 N N . LEU A 1 88 ? 1.887 2.715 3.156 1.00 93.31 88 LEU A N 1
ATOM 748 C CA . LEU A 1 88 ? 2.753 2.183 2.109 1.00 93.31 88 LEU A CA 1
ATOM 749 C C . LEU A 1 88 ? 3.919 3.148 1.888 1.00 93.31 88 LEU A C 1
ATOM 751 O O . LEU A 1 88 ? 3.710 4.337 1.628 1.00 93.31 88 LEU A O 1
ATOM 755 N N . THR A 1 89 ? 5.139 2.626 1.968 1.00 90.62 89 THR A N 1
ATOM 756 C CA . THR A 1 89 ? 6.374 3.345 1.654 1.00 90.62 89 THR A CA 1
ATOM 757 C C . THR A 1 89 ? 7.047 2.736 0.429 1.00 90.62 89 THR A C 1
ATOM 759 O O . THR A 1 89 ? 6.933 1.542 0.141 1.00 90.62 89 THR A O 1
ATOM 762 N N . CYS A 1 90 ? 7.747 3.586 -0.313 1.00 90.75 90 CYS A N 1
ATOM 763 C CA . CYS A 1 90 ? 8.510 3.219 -1.502 1.00 90.75 90 CYS A CA 1
ATOM 764 C C . CYS A 1 90 ? 9.943 3.750 -1.374 1.00 90.75 90 CYS A C 1
ATOM 766 O O . CYS A 1 90 ? 10.227 4.579 -0.507 1.00 90.75 90 CYS A O 1
ATOM 768 N N . ASP A 1 91 ? 10.832 3.317 -2.266 1.00 85.00 91 ASP A N 1
ATOM 769 C CA . ASP A 1 91 ? 12.232 3.783 -2.302 1.00 85.00 91 ASP A C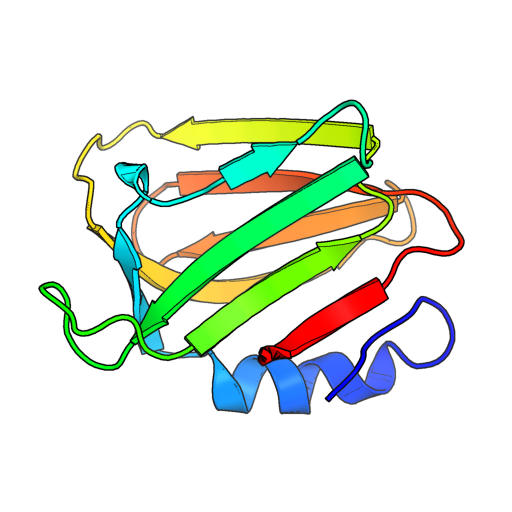A 1
ATOM 770 C C . ASP A 1 91 ? 12.369 5.267 -2.647 1.00 85.00 91 ASP A C 1
ATOM 772 O O . ASP A 1 91 ? 13.347 5.931 -2.303 1.00 85.00 91 ASP A O 1
ATOM 776 N N . VAL A 1 92 ? 11.372 5.786 -3.355 1.00 86.56 92 VAL A N 1
ATOM 777 C CA . VAL A 1 92 ? 11.272 7.185 -3.747 1.00 86.56 92 VAL A CA 1
ATOM 778 C C . VAL A 1 92 ? 10.273 7.870 -2.812 1.00 86.56 92 VAL A C 1
ATOM 780 O O . VAL A 1 92 ? 9.275 7.232 -2.471 1.00 86.56 92 VAL A O 1
ATOM 783 N N . PRO A 1 93 ? 10.488 9.138 -2.403 1.00 84.69 93 PRO A N 1
ATOM 784 C CA . PRO A 1 93 ? 9.572 9.861 -1.524 1.00 84.69 93 PRO A CA 1
ATOM 785 C C . PRO A 1 93 ? 8.131 9.926 -2.060 1.00 84.69 93 PRO A C 1
ATOM 787 O O . PRO A 1 93 ? 7.753 10.810 -2.828 1.00 84.69 93 PRO A O 1
ATOM 790 N N . ILE A 1 94 ? 7.312 8.981 -1.609 1.00 90.00 94 ILE A N 1
ATOM 791 C CA . ILE A 1 94 ? 5.861 8.957 -1.751 1.00 90.00 94 ILE A CA 1
ATOM 792 C C . ILE A 1 94 ? 5.278 8.459 -0.430 1.00 90.00 94 ILE A C 1
ATOM 794 O O . ILE A 1 94 ? 5.721 7.458 0.135 1.00 90.00 94 ILE A O 1
ATOM 798 N N . GLY A 1 95 ? 4.302 9.196 0.085 1.00 87.31 95 GLY A N 1
ATOM 799 C CA . GLY A 1 95 ? 3.527 8.819 1.255 1.00 87.31 95 GLY A CA 1
ATOM 800 C C . GLY A 1 95 ? 2.139 8.392 0.817 1.00 87.31 95 GLY A C 1
ATOM 801 O O . GLY A 1 95 ? 1.352 9.233 0.383 1.00 87.31 95 GLY A O 1
ATOM 802 N N . ILE A 1 96 ? 1.830 7.104 0.940 1.00 94.75 96 ILE A N 1
ATOM 803 C CA . ILE A 1 96 ? 0.465 6.598 0.805 1.00 94.75 96 ILE A CA 1
ATOM 804 C C . ILE A 1 96 ? 0.003 6.158 2.186 1.00 94.75 96 ILE A C 1
ATOM 806 O O . ILE A 1 96 ? 0.594 5.267 2.796 1.00 94.75 96 ILE A O 1
ATOM 810 N N . ARG A 1 97 ? -1.059 6.791 2.678 1.00 96.88 97 ARG A N 1
ATOM 811 C CA . ARG A 1 97 ? -1.692 6.450 3.950 1.00 96.88 97 ARG A CA 1
ATOM 812 C C . ARG A 1 97 ? -3.177 6.207 3.731 1.00 96.88 97 ARG A C 1
ATOM 814 O O . ARG A 1 97 ? -3.859 7.012 3.101 1.00 96.88 97 ARG A O 1
ATOM 821 N N . LEU A 1 98 ? -3.668 5.113 4.290 1.00 97.56 98 LEU A N 1
ATOM 822 C CA . LEU A 1 98 ? -5.077 4.749 4.311 1.00 97.56 98 LEU A CA 1
ATOM 823 C C . LEU A 1 98 ? -5.527 4.753 5.763 1.00 97.56 98 LEU A C 1
ATOM 825 O O . LEU A 1 98 ? -4.990 3.988 6.561 1.00 97.56 98 LEU A O 1
ATOM 829 N N . ASP A 1 99 ? -6.496 5.592 6.104 1.00 97.38 99 ASP A N 1
ATOM 830 C CA . ASP A 1 99 ? -7.163 5.494 7.401 1.00 97.38 99 ASP A CA 1
ATOM 831 C C . ASP A 1 99 ? 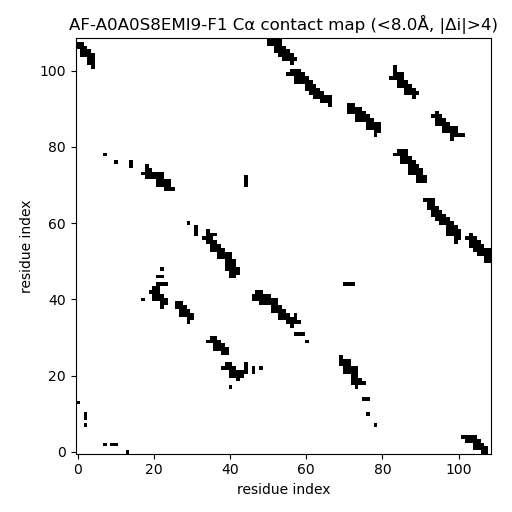-8.242 4.418 7.285 1.00 97.38 99 ASP A C 1
ATOM 833 O O . ASP A 1 99 ? -9.068 4.465 6.369 1.00 97.38 99 ASP A O 1
ATOM 837 N N . VAL A 1 100 ? -8.232 3.431 8.178 1.00 96.94 100 VAL A N 1
ATOM 838 C CA . VAL A 1 100 ? -9.073 2.236 8.066 1.00 96.94 100 VAL A CA 1
ATOM 839 C C . VAL A 1 100 ? -10.022 2.070 9.252 1.00 96.94 100 VAL A C 1
ATOM 841 O O . VAL A 1 100 ? -9.886 2.704 10.297 1.00 96.94 100 VAL A O 1
ATOM 844 N N . GLN A 1 101 ? -11.049 1.248 9.068 1.00 95.25 101 GLN A N 1
ATOM 845 C CA . GLN A 1 101 ? -11.977 0.838 10.120 1.00 95.25 101 GLN A CA 1
ATOM 846 C C . GLN A 1 101 ? -11.382 -0.300 10.968 1.00 95.25 101 GLN A C 1
ATOM 848 O O . GLN A 1 101 ? -10.473 -0.982 10.503 1.00 95.25 101 GLN A O 1
ATOM 853 N N . PRO A 1 102 ? -11.885 -0.566 12.188 1.00 91.25 102 PRO A N 1
ATOM 854 C CA . PRO A 1 102 ? -11.404 -1.681 13.009 1.00 91.25 102 PRO A CA 1
ATOM 855 C C . PRO A 1 102 ? -11.524 -3.068 12.358 1.00 91.25 102 PRO A C 1
ATOM 857 O O . PRO A 1 102 ? -10.715 -3.941 12.662 1.00 91.25 102 PRO A O 1
ATOM 860 N N . ASP A 1 103 ? -12.509 -3.258 11.480 1.00 93.06 103 ASP A N 1
ATOM 861 C CA . ASP A 1 103 ? -12.831 -4.491 10.751 1.00 93.06 103 ASP A CA 1
ATOM 862 C C . ASP A 1 103 ? -12.245 -4.525 9.327 1.00 93.06 103 ASP A C 1
ATOM 864 O O . ASP A 1 103 ? -12.712 -5.271 8.465 1.00 93.06 103 ASP A O 1
ATOM 868 N N . PHE A 1 104 ? -11.215 -3.716 9.066 1.00 95.31 104 PHE A N 1
ATOM 869 C CA . PHE A 1 104 ? -10.546 -3.682 7.771 1.00 95.31 104 PHE A CA 1
ATOM 870 C C . PHE A 1 104 ? -9.969 -5.043 7.366 1.00 95.31 104 PHE A C 1
ATOM 872 O O . PHE A 1 104 ? -9.575 -5.872 8.193 1.00 95.31 104 PHE A O 1
ATOM 879 N N . VAL A 1 105 ? -9.840 -5.225 6.053 1.00 96.00 105 VAL A N 1
ATOM 880 C CA . VAL A 1 105 ? -9.215 -6.409 5.461 1.00 96.00 105 VAL A CA 1
ATOM 881 C C . VAL A 1 105 ? -8.233 -5.966 4.389 1.00 96.00 105 VAL A C 1
ATOM 883 O O . VAL A 1 105 ? -8.610 -5.239 3.473 1.00 96.00 105 VAL A O 1
ATOM 886 N N . VAL A 1 106 ? -6.992 -6.437 4.467 1.00 96.25 106 VAL A N 1
ATOM 887 C CA . VAL A 1 106 ? -6.017 -6.351 3.374 1.00 96.25 106 VAL A CA 1
ATOM 888 C C . VAL A 1 106 ? -5.923 -7.715 2.708 1.00 96.25 106 VAL A C 1
ATOM 890 O O . VAL A 1 106 ? -5.752 -8.724 3.385 1.00 96.25 106 VAL A O 1
ATOM 893 N N . SER A 1 107 ? -6.020 -7.779 1.388 1.00 96.06 107 SER A N 1
ATOM 894 C CA . SER A 1 107 ? -5.912 -9.026 0.636 1.00 96.06 107 SER A CA 1
ATOM 895 C C . SER A 1 107 ? -5.031 -8.877 -0.593 1.00 96.06 107 SER A C 1
ATOM 897 O O . SER A 1 107 ? -4.986 -7.809 -1.199 1.00 96.06 107 SER A O 1
ATOM 899 N N . LEU A 1 108 ? -4.380 -9.976 -0.971 1.00 95.12 108 LEU A N 1
ATOM 900 C CA . LEU A 1 108 ? -3.770 -10.130 -2.292 1.00 95.12 108 LEU A CA 1
ATOM 901 C C . LEU A 1 108 ? -4.775 -10.792 -3.227 1.00 95.12 108 LEU A C 1
ATOM 903 O O . LEU A 1 108 ? -5.304 -11.857 -2.886 1.00 95.12 108 LEU A O 1
ATOM 907 N N . GLU A 1 109 ? -5.020 -10.144 -4.361 1.00 94.62 109 GLU A N 1
ATOM 908 C CA . GLU A 1 109 ? -5.892 -10.599 -5.451 1.00 94.62 109 GLU A CA 1
ATOM 909 C C . GLU A 1 109 ? -5.133 -10.719 -6.767 1.00 94.62 109 GLU A C 1
ATOM 911 O O . GLU A 1 109 ? -4.230 -9.884 -7.003 1.00 94.62 109 GLU A O 1
#

Solvent-accessible surface area (backbone atoms only — not comparable to full-atom values): 5916 Å² total; per-residue (Å²): 98,80,40,34,75,93,44,55,86,50,48,65,63,54,41,70,75,46,47,77,22,15,28,46,61,87,64,49,42,76,41,71,91,77,11,35,36,36,40,42,25,23,88,33,81,88,44,69,54,84,36,27,49,34,36,36,39,34,75,46,81,46,80,46,67,82,72,75,71,58,53,50,42,36,60,46,77,47,77,38,83,90,72,39,28,43,36,43,38,39,85,57,78,39,46,40,39,32,36,44,47,86,85,23,38,38,32,61,83

Secondary structure (DSSP, 8-state):
-EE-GGGGGGHHHHHHHHTT-EEEGGG-EEETTTTEEEEEEBSSTT----EEEEEEEEEEEEEEESS--SEEEEEEEEEETTTTEEEEEESSSEEEEEEEEEEEEEEE-

Foldseek 3Di:
DKDAPVPCVCQVVVCVVQAQWKFFPVPWDQDQVQQKTKTFTGNDQVDDSPKIKMKGQFNDKDKDDPPPPRMFGWHHWDADPPQCWIWTDTPHDMTIITRGDNGMMIDMD

Nearest PDB structures (foldseek):
  7som-assembly1_c  TM=4.327E-01  e=1.799E+00  Chlamydomonas reinhardtii
  4d6v-assembly1_A  TM=3.776E-01  e=1.514E+00  Cryptococcus neoformans H99
  8ipb-assembly1_ha  TM=4.007E-01  e=3.022E+00  Triticum aestivum
  3g1j-assembly2_B  TM=3.228E-01  e=8.032E-01  Vibrio cholerae
  8ptk-assembly1_o  TM=3.875E-01  e=4.792E+00  Homo sapiens

Mean predicted aligned error: 3.06 Å

Sequence (109 aa):
MQLTRDNLQLLPQLLDEIHDRYFDLQRVQYDREAGQWRLPFGDSKYGPYEHAVVVRGVREYHLQDTERIRFYCINELKFSLETESVILTCDVPIGIRLDVQPDFVVSLE